Protein AF-A0A968YXU0-F1 (afdb_monomer_lite)

Foldseek 3Di:
DVVVVVVVVVPPPCPVCVVVVVVVVVVVVVVVVVVVVVVVLVVLLVVLVVVLPDPPDDPVVNVVSVLVNVQSVLCVVLVDRDHPLVSVQVVVVCVVCVNVAHSVNCVVQVVQWDQDPVSHIDGHDDDPVNVVVVVVVVVVVVVVVVVVVVVVVVD

Structure (mmCIF, N/CA/C/O backbone):
data_AF-A0A968YXU0-F1
#
_entry.id   AF-A0A968YXU0-F1
#
loop_
_atom_site.group_PDB
_atom_site.id
_atom_site.type_symbol
_atom_site.label_atom_id
_atom_site.label_alt_id
_atom_site.label_comp_id
_atom_site.label_asym_id
_atom_site.label_entity_id
_atom_site.label_seq_id
_atom_site.pdbx_PDB_ins_code
_atom_site.Cartn_x
_atom_site.Cartn_y
_atom_site.Cartn_z
_atom_site.occupancy
_atom_site.B_iso_or_equiv
_atom_site.auth_seq_id
_atom_site.auth_comp_id
_atom_site.auth_asym_id
_atom_site.auth_atom_id
_atom_site.pdbx_PDB_model_num
ATOM 1 N N . MET A 1 1 ? 39.466 -10.105 11.740 1.00 47.69 1 MET A N 1
ATOM 2 C CA . MET A 1 1 ? 38.709 -10.209 10.467 1.00 47.69 1 MET A CA 1
ATOM 3 C C . MET A 1 1 ? 38.548 -8.849 9.800 1.00 47.69 1 MET A C 1
ATOM 5 O O . MET A 1 1 ? 38.861 -8.748 8.623 1.00 47.69 1 MET A O 1
ATOM 9 N N . LEU A 1 2 ? 38.132 -7.799 10.525 1.00 47.09 2 LEU A N 1
ATOM 10 C CA . LEU A 1 2 ? 38.137 -6.429 9.987 1.00 47.09 2 LEU A CA 1
ATOM 11 C C . LEU A 1 2 ? 39.542 -5.961 9.568 1.00 47.09 2 LEU A C 1
ATOM 13 O O . LEU A 1 2 ? 39.690 -5.392 8.493 1.00 47.09 2 LEU A O 1
ATOM 17 N N . ASP A 1 3 ? 40.575 -6.302 10.341 1.00 53.44 3 ASP A N 1
ATOM 18 C CA . ASP A 1 3 ? 41.961 -5.882 10.053 1.00 53.44 3 ASP A CA 1
ATOM 19 C C . ASP A 1 3 ? 42.570 -6.560 8.817 1.00 53.44 3 ASP A C 1
ATOM 21 O O . ASP A 1 3 ? 43.547 -6.099 8.230 1.00 53.44 3 ASP A O 1
ATOM 25 N N . THR A 1 4 ? 41.990 -7.682 8.396 1.00 58.62 4 THR A N 1
ATOM 26 C CA . THR A 1 4 ? 42.397 -8.407 7.188 1.00 58.62 4 THR A CA 1
ATOM 27 C C . THR A 1 4 ? 41.779 -7.768 5.941 1.00 58.62 4 THR A C 1
ATOM 29 O O . THR A 1 4 ? 42.406 -7.734 4.884 1.00 58.62 4 THR A O 1
ATOM 32 N N . LEU A 1 5 ? 40.575 -7.200 6.078 1.00 51.28 5 LEU A N 1
ATOM 33 C CA . LEU A 1 5 ? 39.859 -6.498 5.012 1.00 51.28 5 LEU A CA 1
ATOM 34 C C . LEU A 1 5 ? 40.442 -5.105 4.746 1.00 51.28 5 LEU A C 1
ATOM 36 O O . LEU A 1 5 ? 40.526 -4.691 3.592 1.00 51.28 5 LEU A O 1
ATOM 40 N N . THR A 1 6 ? 40.902 -4.401 5.783 1.00 59.81 6 THR A N 1
ATOM 41 C CA . THR A 1 6 ? 41.548 -3.086 5.633 1.00 59.81 6 THR A CA 1
ATOM 42 C C . THR A 1 6 ? 42.906 -3.189 4.933 1.00 59.81 6 THR A C 1
ATOM 44 O O . THR A 1 6 ? 43.207 -2.371 4.067 1.00 59.81 6 THR A O 1
ATOM 47 N N . ASN A 1 7 ? 43.685 -4.242 5.205 1.00 58.88 7 ASN A N 1
ATOM 48 C CA . ASN A 1 7 ? 44.968 -4.491 4.532 1.00 58.88 7 ASN A CA 1
ATOM 49 C C . ASN A 1 7 ? 44.822 -4.883 3.045 1.00 58.88 7 ASN A C 1
ATOM 51 O O . ASN A 1 7 ? 45.669 -4.529 2.220 1.00 58.88 7 ASN A O 1
ATOM 55 N N . LEU A 1 8 ? 43.722 -5.548 2.675 1.00 53.94 8 LEU A N 1
ATOM 56 C CA . LEU A 1 8 ? 43.365 -5.803 1.272 1.00 53.94 8 LEU A CA 1
ATOM 57 C C . LEU A 1 8 ? 42.940 -4.527 0.524 1.00 53.94 8 LEU A C 1
ATOM 59 O O . LEU A 1 8 ? 43.116 -4.459 -0.690 1.00 53.94 8 LEU A O 1
ATOM 63 N N . LEU A 1 9 ? 42.425 -3.518 1.236 1.00 53.72 9 LEU A N 1
ATOM 64 C CA . LEU A 1 9 ? 41.983 -2.240 0.665 1.00 53.72 9 LEU A CA 1
ATOM 65 C C . LEU A 1 9 ? 43.153 -1.291 0.341 1.00 53.72 9 LEU A C 1
ATOM 67 O O . LEU A 1 9 ? 43.091 -0.545 -0.631 1.00 53.72 9 LEU A O 1
ATOM 71 N N . VAL A 1 10 ? 44.219 -1.323 1.151 1.00 59.09 10 VAL A N 1
ATOM 72 C CA . VAL A 1 10 ? 45.400 -0.444 1.008 1.00 59.09 10 VAL A CA 1
ATOM 73 C C . VAL A 1 10 ? 46.337 -0.917 -0.110 1.00 59.09 10 VAL A C 1
ATOM 75 O O . VAL A 1 10 ? 47.048 -0.122 -0.724 1.00 59.09 10 VAL A O 1
ATOM 78 N N . THR A 1 11 ? 46.304 -2.207 -0.442 1.00 56.94 11 THR A N 1
ATOM 79 C CA . THR A 1 11 ? 47.081 -2.768 -1.550 1.00 56.94 11 THR A CA 1
ATOM 80 C C . THR A 1 11 ? 46.286 -2.552 -2.839 1.00 56.94 11 THR A C 1
ATOM 82 O O . THR A 1 11 ? 45.468 -3.391 -3.200 1.00 56.94 11 THR A O 1
ATOM 85 N N . GLY A 1 12 ? 46.478 -1.404 -3.503 1.00 54.44 12 GLY A N 1
ATOM 86 C CA . GLY A 1 12 ? 45.705 -0.877 -4.647 1.00 54.44 12 GLY A CA 1
ATOM 87 C C . GLY A 1 12 ? 45.680 -1.708 -5.943 1.00 54.44 12 GLY A C 1
ATOM 88 O O . GLY A 1 12 ? 45.772 -1.157 -7.035 1.00 54.44 12 GLY A O 1
ATOM 89 N N . LYS A 1 13 ? 45.562 -3.033 -5.845 1.00 55.59 13 LYS A N 1
ATOM 90 C CA . LYS A 1 13 ? 45.533 -3.988 -6.955 1.00 55.59 13 LYS A CA 1
ATOM 91 C C . LYS A 1 13 ? 44.122 -4.493 -7.292 1.00 55.59 13 LYS A C 1
ATOM 93 O O . LYS A 1 13 ? 43.943 -5.064 -8.357 1.00 55.59 13 LYS A O 1
ATOM 98 N N . ASN A 1 14 ? 43.124 -4.242 -6.434 1.00 57.31 14 ASN A N 1
ATOM 99 C CA . ASN A 1 14 ? 41.774 -4.813 -6.551 1.00 57.31 14 ASN A CA 1
ATOM 100 C C . ASN A 1 14 ? 40.645 -3.770 -6.394 1.00 57.31 14 ASN A C 1
ATOM 102 O O . ASN A 1 14 ? 39.686 -3.994 -5.655 1.00 57.31 14 ASN A O 1
ATOM 106 N N . LEU A 1 15 ? 40.727 -2.632 -7.095 1.00 58.56 15 LEU A N 1
ATOM 107 C CA . LEU A 1 15 ? 39.659 -1.611 -7.103 1.00 58.56 15 LEU A CA 1
ATOM 108 C C . LEU A 1 15 ? 38.279 -2.172 -7.510 1.00 58.56 15 LEU A C 1
ATOM 110 O O . LEU A 1 15 ? 37.256 -1.683 -7.039 1.00 58.56 15 LEU A O 1
ATOM 114 N N . ASN A 1 16 ? 38.243 -3.253 -8.295 1.00 61.59 16 ASN A N 1
ATOM 115 C CA . ASN A 1 16 ? 37.006 -3.913 -8.728 1.00 61.59 16 ASN A CA 1
ATOM 116 C C . ASN A 1 16 ? 36.269 -4.670 -7.601 1.00 61.59 16 ASN A C 1
ATOM 118 O O . ASN A 1 16 ? 35.110 -5.034 -7.776 1.00 61.59 16 ASN A O 1
ATOM 122 N N . LEU A 1 17 ? 36.900 -4.908 -6.442 1.00 61.81 17 LEU A N 1
ATOM 123 C CA . LEU A 1 17 ? 36.257 -5.568 -5.291 1.00 61.81 17 LEU A CA 1
ATOM 124 C C . LEU A 1 17 ? 35.537 -4.582 -4.356 1.00 61.81 17 LEU A C 1
ATOM 126 O O . LEU A 1 17 ? 34.708 -4.991 -3.542 1.00 61.81 17 LEU A O 1
ATOM 130 N N . ILE A 1 18 ? 35.826 -3.286 -4.485 1.00 66.25 18 ILE A N 1
ATOM 131 C CA . ILE A 1 18 ? 35.231 -2.209 -3.685 1.00 66.25 18 ILE A CA 1
ATOM 132 C C . ILE A 1 18 ? 33.702 -2.122 -3.870 1.00 66.25 18 ILE A C 1
ATOM 134 O O . ILE A 1 18 ? 33.001 -2.119 -2.854 1.00 66.25 18 ILE A O 1
ATOM 138 N N . PRO A 1 19 ? 33.136 -2.115 -5.099 1.00 72.69 19 PRO A N 1
ATOM 139 C CA . PRO A 1 19 ? 31.681 -2.060 -5.270 1.00 72.69 19 PRO A CA 1
ATOM 140 C C . PRO A 1 19 ? 30.971 -3.290 -4.687 1.00 72.69 19 PRO A C 1
ATOM 142 O O . PRO A 1 19 ? 29.936 -3.144 -4.040 1.00 72.69 19 PRO A O 1
ATOM 145 N N . GLY A 1 20 ? 31.556 -4.487 -4.811 1.00 74.50 20 GLY A N 1
ATOM 146 C CA . GLY A 1 20 ? 31.000 -5.709 -4.218 1.00 74.50 20 GLY A CA 1
ATOM 147 C C . GLY A 1 20 ? 30.934 -5.656 -2.688 1.00 74.50 20 GLY A C 1
ATOM 148 O O . GLY A 1 20 ? 29.934 -6.060 -2.096 1.00 74.50 20 GLY A O 1
ATOM 149 N N . LEU A 1 21 ? 31.959 -5.091 -2.040 1.00 73.69 21 LEU A N 1
ATOM 150 C CA . LEU A 1 21 ? 31.984 -4.909 -0.586 1.00 73.69 21 LEU A CA 1
ATOM 151 C C . LEU A 1 21 ? 30.947 -3.875 -0.116 1.00 73.69 21 LEU A C 1
ATOM 153 O O . LEU A 1 21 ? 30.316 -4.068 0.923 1.00 73.69 21 LEU A O 1
ATOM 157 N N . ILE A 1 22 ? 30.736 -2.805 -0.890 1.00 74.25 22 ILE A N 1
ATOM 158 C CA . ILE A 1 22 ? 29.720 -1.778 -0.612 1.00 74.25 22 ILE A CA 1
ATOM 159 C C . ILE A 1 22 ? 28.309 -2.366 -0.729 1.00 74.25 22 ILE A C 1
ATOM 161 O O . ILE A 1 22 ? 27.496 -2.171 0.174 1.00 74.25 22 ILE A O 1
ATOM 165 N N . VAL A 1 23 ? 28.025 -3.130 -1.790 1.00 73.81 23 VAL A N 1
ATOM 166 C CA . VAL A 1 23 ? 26.735 -3.820 -1.968 1.00 73.81 23 VAL A CA 1
ATOM 167 C C . VAL A 1 23 ? 26.500 -4.821 -0.838 1.00 73.81 23 VAL A C 1
ATOM 169 O O . VAL A 1 23 ? 25.415 -4.854 -0.259 1.00 73.81 23 VAL A O 1
ATOM 172 N N . LEU A 1 24 ? 27.527 -5.583 -0.453 1.00 71.69 24 LEU A N 1
ATOM 173 C CA . LEU A 1 24 ? 27.436 -6.523 0.660 1.00 71.69 24 LEU A CA 1
ATOM 174 C C . LEU A 1 24 ? 27.154 -5.803 1.990 1.00 71.69 24 LEU A C 1
ATOM 176 O O . LEU A 1 24 ? 26.266 -6.215 2.735 1.00 71.69 24 LEU A O 1
ATOM 180 N N . ALA A 1 25 ? 27.837 -4.689 2.268 1.00 75.00 25 ALA A N 1
ATOM 181 C CA . ALA A 1 25 ? 27.586 -3.870 3.453 1.00 75.00 25 ALA A CA 1
ATOM 182 C C . ALA A 1 25 ? 26.160 -3.286 3.469 1.00 75.00 25 ALA A C 1
ATOM 184 O O . ALA A 1 25 ? 25.517 -3.262 4.521 1.00 75.00 25 ALA A O 1
ATOM 185 N N . LEU A 1 26 ? 25.634 -2.880 2.309 1.00 68.94 26 LEU A N 1
ATOM 186 C CA . LEU A 1 26 ? 24.247 -2.441 2.138 1.00 68.94 26 LEU A CA 1
ATOM 187 C C . LEU A 1 26 ? 23.245 -3.559 2.450 1.00 68.94 26 LEU A C 1
ATOM 189 O O . LEU A 1 26 ? 22.263 -3.303 3.141 1.00 68.94 26 LEU A O 1
ATOM 193 N N . ILE A 1 27 ? 23.509 -4.799 2.027 1.00 70.06 27 ILE A N 1
ATOM 194 C CA . ILE A 1 27 ? 22.661 -5.967 2.334 1.00 70.06 27 ILE A CA 1
ATOM 195 C C . ILE A 1 27 ? 22.610 -6.245 3.842 1.00 70.06 27 ILE A C 1
ATOM 197 O O . ILE A 1 27 ? 21.534 -6.495 4.383 1.00 70.06 27 ILE A O 1
ATOM 201 N N . PHE A 1 28 ? 23.734 -6.134 4.553 1.00 68.25 28 PHE A N 1
ATOM 202 C CA . PHE A 1 28 ? 23.737 -6.281 6.014 1.00 68.25 28 PHE A CA 1
ATOM 203 C C . PHE A 1 28 ? 23.029 -5.115 6.725 1.00 68.25 28 PHE A C 1
ATOM 205 O O . PHE A 1 28 ? 22.310 -5.334 7.701 1.00 68.25 28 PHE A O 1
ATOM 212 N N . LYS A 1 29 ? 23.161 -3.889 6.205 1.00 67.62 29 LYS A N 1
ATOM 213 C CA . LYS A 1 29 ? 22.466 -2.687 6.702 1.00 67.62 29 LYS A CA 1
ATOM 214 C C . LYS A 1 29 ? 20.962 -2.687 6.409 1.00 67.62 29 LYS A C 1
ATOM 216 O O . LYS A 1 29 ? 20.197 -2.081 7.154 1.00 67.62 29 LYS A O 1
ATOM 221 N N . LEU A 1 30 ? 20.519 -3.377 5.359 1.00 57.91 30 LEU A N 1
ATOM 222 C CA . LEU A 1 30 ? 19.108 -3.474 4.979 1.00 57.91 30 LEU A CA 1
ATOM 223 C C . LEU A 1 30 ? 18.258 -4.130 6.069 1.00 57.91 30 LEU A C 1
ATOM 225 O O . LEU A 1 30 ? 17.116 -3.723 6.258 1.00 57.91 30 LEU A O 1
ATOM 229 N N . LYS A 1 31 ? 18.821 -5.074 6.833 1.00 62.22 31 LYS A N 1
ATOM 230 C CA . LYS A 1 31 ? 18.134 -5.675 7.982 1.00 62.22 31 LYS A CA 1
ATOM 231 C C . LYS A 1 31 ? 17.891 -4.657 9.101 1.00 62.22 31 LYS A C 1
ATOM 233 O O . LYS A 1 31 ? 16.772 -4.560 9.584 1.00 62.22 31 LYS A O 1
ATOM 238 N N . GLU A 1 32 ? 18.892 -3.840 9.443 1.00 60.47 32 GLU A N 1
ATOM 239 C CA . GLU A 1 32 ? 18.736 -2.760 10.435 1.00 60.47 32 GLU A CA 1
ATOM 240 C C . GLU A 1 32 ? 17.686 -1.732 9.989 1.00 60.47 32 GLU A C 1
ATOM 242 O O . GLU A 1 32 ? 16.876 -1.279 10.794 1.00 60.47 32 GLU A O 1
ATOM 247 N N . ILE A 1 33 ? 17.674 -1.380 8.700 1.00 60.62 33 ILE A N 1
ATOM 248 C CA . ILE A 1 33 ? 16.690 -0.449 8.131 1.00 60.62 33 ILE A CA 1
ATOM 249 C C . ILE A 1 33 ? 15.287 -1.061 8.172 1.00 60.62 33 ILE A C 1
ATOM 251 O O . ILE A 1 33 ? 14.332 -0.372 8.530 1.00 60.62 33 ILE A O 1
ATOM 255 N N . TYR A 1 34 ? 15.158 -2.344 7.835 1.00 56.59 34 TYR A N 1
ATOM 256 C CA . TYR A 1 34 ? 13.888 -3.059 7.882 1.00 56.59 34 TYR A CA 1
ATOM 257 C C . TYR A 1 34 ? 13.343 -3.122 9.313 1.00 56.59 34 TYR A C 1
ATOM 259 O O . TYR A 1 34 ? 12.219 -2.684 9.551 1.00 56.59 34 TYR A O 1
ATOM 267 N N . ASP A 1 35 ? 14.169 -3.533 10.277 1.00 58.41 35 ASP A N 1
ATOM 268 C CA . ASP A 1 35 ? 13.803 -3.613 11.696 1.00 58.41 35 ASP A CA 1
ATOM 269 C C . ASP A 1 35 ? 13.447 -2.228 12.276 1.00 58.41 35 ASP A C 1
ATOM 271 O O . ASP A 1 35 ? 12.539 -2.095 13.102 1.00 58.41 35 ASP A O 1
ATOM 275 N N . PHE A 1 36 ? 14.107 -1.161 11.815 1.00 59.97 36 PHE A N 1
ATOM 276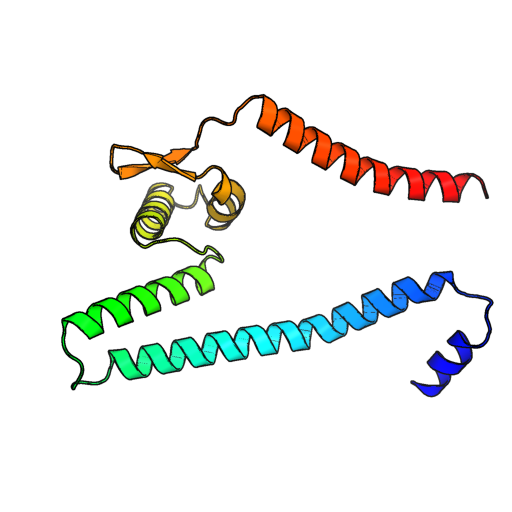 C CA . PHE A 1 36 ? 13.803 0.211 12.222 1.00 59.97 36 PHE A CA 1
ATOM 277 C C . PHE A 1 36 ? 12.466 0.716 11.652 1.00 59.97 36 PHE A C 1
ATOM 279 O O . PHE A 1 36 ? 11.673 1.341 12.364 1.00 59.97 36 PHE A O 1
ATOM 286 N N . VAL A 1 37 ? 12.185 0.428 10.377 1.00 57.91 37 VAL A N 1
ATOM 287 C CA . VAL A 1 37 ? 10.921 0.795 9.718 1.00 57.91 37 VAL A CA 1
ATOM 288 C C . VAL A 1 37 ? 9.747 0.003 10.299 1.00 57.91 37 VAL A C 1
ATOM 290 O O . VAL A 1 37 ? 8.680 0.587 10.539 1.00 57.91 37 VAL A O 1
ATOM 293 N N . ASP A 1 38 ? 9.945 -1.283 10.593 1.00 58.06 38 ASP A N 1
ATOM 294 C CA . ASP A 1 38 ? 8.953 -2.106 11.285 1.00 58.06 38 ASP A CA 1
ATOM 295 C C . ASP A 1 38 ? 8.722 -1.588 12.706 1.00 58.06 38 ASP A C 1
ATOM 297 O O . ASP A 1 38 ? 7.575 -1.370 13.097 1.00 58.06 38 ASP A O 1
ATOM 301 N N . GLY A 1 39 ? 9.784 -1.254 13.449 1.00 61.84 39 GLY A N 1
ATOM 302 C CA . GLY A 1 39 ? 9.691 -0.701 14.801 1.00 61.84 39 GLY A CA 1
ATOM 303 C C . GLY A 1 39 ? 8.891 0.606 14.886 1.00 61.84 39 GLY A C 1
ATOM 304 O O . GLY A 1 39 ? 8.078 0.781 15.799 1.00 61.84 39 GLY A O 1
ATOM 305 N N . ILE A 1 40 ? 9.062 1.523 13.928 1.00 61.94 40 ILE A N 1
ATOM 306 C CA . ILE A 1 40 ? 8.288 2.777 13.872 1.00 61.94 40 ILE A CA 1
ATOM 307 C C . ILE A 1 40 ? 6.822 2.505 13.523 1.00 61.94 40 ILE A C 1
ATOM 309 O O . ILE A 1 40 ? 5.920 3.091 14.133 1.00 61.94 40 ILE A O 1
ATOM 313 N N . SER A 1 41 ? 6.572 1.616 12.562 1.00 62.44 41 SER A N 1
ATOM 314 C CA . SER A 1 41 ? 5.215 1.277 12.123 1.00 62.44 41 SER A CA 1
ATOM 315 C C . SER A 1 41 ? 4.431 0.568 13.232 1.00 62.44 41 SER A C 1
ATOM 317 O O . SER A 1 41 ? 3.271 0.902 13.480 1.00 62.44 41 SER A O 1
ATOM 319 N N . HIS A 1 42 ? 5.091 -0.321 13.979 1.00 67.31 42 HIS A N 1
ATOM 320 C CA . HIS A 1 42 ? 4.514 -1.020 15.127 1.00 67.31 42 HIS A CA 1
ATOM 321 C C . HIS A 1 42 ? 4.178 -0.079 16.286 1.00 67.31 42 HIS A C 1
ATOM 323 O O . HIS A 1 42 ? 3.120 -0.208 16.900 1.00 67.31 42 HIS A O 1
ATOM 329 N N . ARG A 1 43 ? 5.049 0.899 16.578 1.00 72.50 43 ARG A N 1
ATOM 330 C CA . ARG A 1 43 ? 4.789 1.902 17.623 1.00 72.50 43 ARG A CA 1
ATOM 331 C C . ARG A 1 43 ? 3.547 2.725 17.301 1.00 72.50 43 ARG A C 1
ATOM 333 O O . ARG A 1 43 ? 2.676 2.847 18.153 1.00 72.50 43 ARG A O 1
ATOM 340 N N . LYS A 1 44 ? 3.432 3.217 16.062 1.00 70.62 44 LYS A N 1
ATOM 341 C CA . LYS A 1 44 ? 2.248 3.969 15.620 1.00 70.62 44 LYS A CA 1
ATOM 342 C C . LYS A 1 44 ? 0.976 3.126 15.713 1.00 70.62 44 LYS A C 1
ATOM 344 O O . LYS A 1 44 ? -0.003 3.595 16.281 1.00 70.62 44 LYS A O 1
ATOM 349 N N . LEU A 1 45 ? 1.004 1.877 15.242 1.00 70.50 45 LEU A N 1
ATOM 350 C CA . LEU A 1 45 ? -0.132 0.955 15.364 1.00 70.50 45 LEU A CA 1
ATOM 351 C C . LEU A 1 45 ? -0.552 0.745 16.820 1.00 70.50 45 LEU A C 1
ATOM 353 O O . LEU A 1 45 ? -1.728 0.884 17.142 1.00 70.50 45 LEU A O 1
ATOM 357 N N . LYS A 1 46 ? 0.405 0.464 17.709 1.00 75.62 46 LYS A N 1
ATOM 358 C CA . LYS A 1 46 ? 0.130 0.231 19.130 1.00 75.62 46 LYS A CA 1
ATOM 359 C C . LYS A 1 46 ? -0.505 1.454 19.796 1.00 75.62 46 LYS A C 1
ATOM 361 O O . LYS A 1 46 ? -1.462 1.291 20.545 1.00 75.62 46 LYS A O 1
ATOM 366 N N . THR A 1 47 ? -0.015 2.655 19.485 1.00 77.81 47 THR A N 1
ATOM 367 C CA . THR A 1 47 ? -0.576 3.913 19.995 1.00 77.81 47 THR A CA 1
ATOM 368 C C . THR A 1 47 ? -1.978 4.187 19.448 1.00 77.81 47 THR A C 1
ATOM 370 O O . THR A 1 47 ? -2.861 4.570 20.209 1.00 77.81 47 THR A O 1
ATOM 373 N N . LEU A 1 48 ? -2.229 3.959 18.154 1.00 75.25 48 LEU A N 1
ATOM 374 C CA . LEU A 1 48 ? -3.579 4.124 17.603 1.00 75.25 48 LEU A CA 1
ATOM 375 C C . LEU A 1 48 ? -4.568 3.124 18.215 1.00 75.25 48 LEU A C 1
ATOM 377 O O . LEU A 1 48 ? -5.688 3.502 18.548 1.00 75.25 48 LEU A O 1
ATOM 381 N N . ILE A 1 49 ? -4.15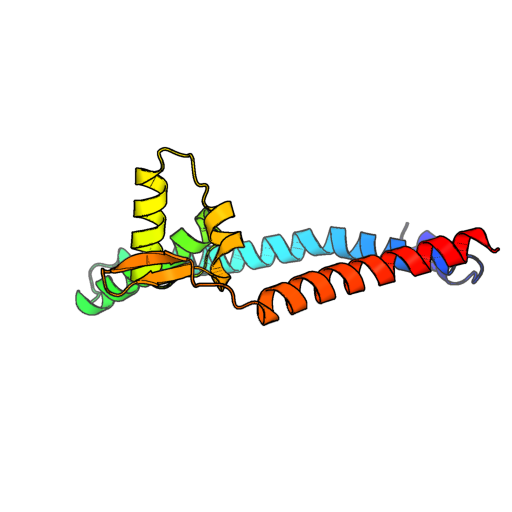7 1.868 18.407 1.00 76.19 49 ILE A N 1
ATOM 382 C CA . ILE A 1 49 ? -4.997 0.839 19.033 1.00 76.19 49 ILE A CA 1
ATOM 383 C C . ILE A 1 49 ? -5.321 1.203 20.487 1.00 76.19 49 ILE A C 1
ATOM 385 O O . ILE A 1 49 ? -6.466 1.038 20.906 1.00 76.19 49 ILE A O 1
ATOM 389 N N . SER A 1 50 ? -4.351 1.710 21.256 1.00 76.88 50 SER A N 1
ATOM 390 C CA . SER A 1 50 ? -4.607 2.131 22.638 1.00 76.88 50 SER A CA 1
ATOM 391 C C . SER A 1 50 ? -5.584 3.303 22.708 1.00 76.88 50 SER A C 1
ATOM 393 O O . SER A 1 50 ? -6.506 3.253 23.513 1.00 76.88 50 SER A O 1
ATOM 395 N N . LEU A 1 51 ? -5.445 4.293 21.819 1.00 76.69 51 LEU A N 1
ATOM 396 C CA . LEU A 1 51 ? -6.330 5.460 21.774 1.00 76.69 51 LEU A CA 1
ATOM 397 C C . LEU A 1 51 ? -7.756 5.087 21.338 1.00 76.69 51 LEU A C 1
ATOM 399 O O . LEU A 1 51 ? -8.724 5.531 21.938 1.00 76.69 51 LEU A O 1
ATOM 403 N N . VAL A 1 52 ? -7.922 4.213 20.338 1.00 74.56 52 VAL A N 1
ATOM 404 C CA . VAL A 1 52 ? -9.261 3.764 19.896 1.00 74.56 52 VAL A CA 1
ATOM 405 C C . VAL A 1 52 ? -10.013 2.996 20.994 1.00 74.56 52 VAL A C 1
ATOM 407 O O . VAL A 1 52 ? -11.246 3.048 21.046 1.00 74.56 52 VAL A O 1
ATOM 410 N N . ASN A 1 53 ? -9.293 2.276 21.857 1.00 75.81 53 ASN A N 1
ATOM 411 C CA . ASN A 1 53 ? -9.878 1.485 22.943 1.00 75.81 53 ASN A CA 1
ATOM 412 C C . ASN A 1 53 ? -10.176 2.300 24.211 1.00 75.81 53 ASN A C 1
ATOM 414 O O . ASN A 1 53 ? -10.858 1.799 25.107 1.00 75.81 53 ASN A O 1
ATOM 418 N N . GLU A 1 54 ? -9.707 3.542 24.288 1.00 78.50 54 GLU A N 1
ATOM 419 C CA . GLU A 1 54 ? -9.955 4.429 25.418 1.00 78.50 54 GLU A CA 1
ATOM 420 C C . GLU A 1 54 ? -11.412 4.931 25.396 1.00 78.50 54 GLU A C 1
ATOM 422 O O . GLU A 1 54 ? -11.982 5.245 24.344 1.00 78.50 54 GLU A O 1
ATOM 427 N N . LYS A 1 55 ? -12.072 4.928 26.563 1.00 60.53 55 LYS A N 1
ATOM 428 C CA . LYS A 1 55 ? -13.510 5.240 26.681 1.00 60.53 55 LYS A CA 1
ATOM 429 C C . LYS A 1 55 ? -13.822 6.742 26.694 1.00 60.53 55 LYS A C 1
ATOM 431 O O . LYS A 1 55 ? -14.979 7.087 26.497 1.00 60.53 55 LYS A O 1
ATOM 436 N N . GLU A 1 56 ? -12.828 7.604 26.905 1.00 71.62 56 GLU A N 1
ATOM 437 C CA . GLU A 1 56 ? -13.015 9.054 27.102 1.00 71.62 56 GLU A CA 1
ATOM 438 C C . GLU A 1 56 ? -12.907 9.904 25.825 1.00 71.62 56 GLU A C 1
ATOM 440 O O . GLU A 1 56 ? -13.032 11.124 25.887 1.00 71.62 56 GLU A O 1
ATOM 445 N N . ILE A 1 57 ? -12.694 9.297 24.656 1.00 71.81 57 ILE A N 1
ATOM 446 C CA . ILE A 1 57 ? -12.561 10.053 23.404 1.00 71.81 57 ILE A CA 1
ATOM 447 C C . ILE A 1 57 ? -13.937 10.312 22.784 1.00 71.81 57 ILE A C 1
ATOM 449 O O . ILE A 1 57 ? -14.736 9.391 22.620 1.00 71.81 57 ILE A O 1
ATOM 453 N N . GLU A 1 58 ? -14.171 11.562 22.383 1.00 78.12 58 GLU A N 1
ATOM 454 C CA . GLU A 1 58 ? -15.348 12.000 21.630 1.00 78.12 58 GLU A CA 1
ATOM 455 C C . GLU A 1 58 ? -15.555 11.156 20.355 1.00 78.12 58 GLU A C 1
ATOM 457 O O . GLU A 1 58 ? -14.604 10.857 19.623 1.00 78.12 58 GLU A O 1
ATOM 462 N N . ASP A 1 59 ? -16.801 10.775 20.059 1.00 74.06 59 ASP A N 1
ATOM 463 C CA . ASP A 1 59 ? -17.130 9.838 18.971 1.00 74.06 59 ASP A CA 1
ATOM 464 C C . ASP A 1 59 ? -16.622 10.292 17.589 1.00 74.06 59 ASP A C 1
ATOM 466 O O . ASP A 1 59 ? -16.210 9.468 16.764 1.00 74.06 59 ASP A O 1
ATOM 470 N N . SER A 1 60 ? -16.587 11.604 17.342 1.00 76.25 60 SER A N 1
ATOM 471 C CA . SER A 1 60 ? -16.039 12.217 16.124 1.00 76.25 60 SER A CA 1
ATOM 472 C C . SER A 1 60 ? -14.543 11.915 15.956 1.00 76.25 60 SER A C 1
ATOM 474 O O . SER A 1 60 ? -14.106 11.420 14.913 1.00 76.25 60 SER A O 1
ATOM 476 N N . SER A 1 61 ? -13.765 12.118 17.018 1.00 78.81 61 SER A N 1
ATOM 477 C CA . SER A 1 61 ? -12.327 11.844 17.066 1.00 78.81 61 SER A CA 1
ATOM 478 C C . SER A 1 61 ? -12.034 10.346 16.983 1.00 78.81 61 SER A C 1
ATOM 480 O O . SER A 1 61 ? -11.090 9.923 16.312 1.00 78.81 61 SER A O 1
ATOM 482 N N . LYS A 1 62 ? -12.888 9.517 17.588 1.00 78.44 62 LYS A N 1
ATOM 483 C CA . LYS A 1 62 ? -12.783 8.056 17.528 1.00 78.44 62 LYS A CA 1
ATOM 484 C C . LYS A 1 62 ? -12.942 7.514 16.107 1.00 78.44 62 LYS A C 1
ATOM 486 O O . LYS A 1 62 ? -12.252 6.564 15.732 1.00 78.44 62 LYS A O 1
ATOM 491 N N . ASN A 1 63 ? -13.815 8.117 15.302 1.00 81.00 63 ASN A N 1
ATOM 492 C CA . ASN A 1 63 ? -13.989 7.738 13.900 1.00 81.00 63 ASN A CA 1
ATOM 493 C C . ASN A 1 63 ? -12.760 8.084 13.051 1.00 81.00 63 ASN A C 1
ATOM 495 O O . ASN A 1 63 ? -12.312 7.237 12.278 1.00 81.00 63 ASN A O 1
ATOM 499 N N . LEU A 1 64 ? -12.160 9.260 13.257 1.00 82.56 64 LEU A N 1
ATOM 500 C CA . LEU A 1 64 ? -10.911 9.647 12.587 1.00 82.56 64 LEU A CA 1
ATOM 501 C C . LEU A 1 64 ? -9.756 8.705 12.956 1.00 82.56 64 LEU A C 1
ATOM 503 O O . LEU A 1 64 ? -9.030 8.228 12.086 1.00 82.56 64 LEU A O 1
ATOM 507 N N . LEU A 1 65 ? -9.629 8.362 14.240 1.00 82.56 65 LEU A N 1
ATOM 508 C CA . LEU A 1 65 ? -8.640 7.396 14.728 1.00 82.56 65 LEU A CA 1
ATOM 509 C C . LEU A 1 65 ? -8.829 6.001 14.113 1.00 82.56 65 LEU A C 1
ATOM 511 O O . LEU A 1 65 ? -7.851 5.359 13.730 1.00 82.56 65 LEU A O 1
ATOM 515 N N . LYS A 1 66 ? -10.075 5.528 13.979 1.00 82.00 66 LYS A N 1
ATOM 516 C CA . LYS A 1 66 ? -10.383 4.257 13.302 1.00 82.00 66 LYS A CA 1
ATOM 517 C C . LYS A 1 66 ? -10.038 4.294 11.816 1.00 82.00 66 LYS A C 1
ATOM 519 O O . LYS A 1 66 ? -9.551 3.298 11.283 1.00 82.00 66 LYS A O 1
ATOM 524 N N . GLU A 1 67 ? -10.284 5.413 11.145 1.00 85.50 67 GLU A N 1
ATOM 525 C CA . GLU A 1 67 ? -9.957 5.577 9.730 1.00 85.50 67 GLU A CA 1
ATOM 526 C C . GLU A 1 67 ? -8.444 5.577 9.490 1.00 85.50 67 GLU A C 1
ATOM 528 O O . GLU A 1 67 ? -7.960 4.906 8.572 1.00 85.50 67 GLU A O 1
ATOM 533 N N . GLU A 1 68 ? -7.692 6.253 10.357 1.00 83.25 68 GLU A N 1
ATOM 534 C CA . GLU A 1 68 ? -6.232 6.263 10.314 1.00 83.25 68 GLU A CA 1
ATOM 535 C C . GLU A 1 68 ? -5.664 4.874 10.642 1.00 83.25 68 GLU A C 1
ATOM 537 O O . GLU A 1 68 ? -4.783 4.373 9.939 1.00 83.25 68 GLU A O 1
ATOM 542 N N . LEU A 1 69 ? -6.231 4.181 11.635 1.00 83.81 69 LEU A N 1
ATOM 543 C CA . LEU A 1 69 ? -5.869 2.799 11.953 1.00 83.81 69 LEU A CA 1
ATOM 544 C C . LEU A 1 69 ? -6.114 1.871 10.756 1.00 83.81 69 LEU A C 1
ATOM 546 O O . LEU A 1 69 ? -5.237 1.092 10.384 1.00 83.81 69 LEU A O 1
ATOM 550 N N . SER A 1 70 ? -7.280 1.988 10.116 1.00 83.69 70 SER A N 1
ATOM 551 C CA . SER A 1 70 ? -7.630 1.240 8.904 1.00 83.69 70 SER A CA 1
ATOM 552 C C . SER A 1 70 ? -6.640 1.512 7.766 1.00 83.69 70 SER A C 1
ATOM 554 O O . SER A 1 70 ? -6.176 0.578 7.115 1.00 83.69 70 SER A O 1
ATOM 556 N N . SER A 1 71 ? -6.249 2.774 7.570 1.00 86.88 71 SER A N 1
ATOM 557 C CA . SER A 1 71 ? -5.248 3.192 6.582 1.00 86.88 71 SER A CA 1
ATOM 558 C C . SER A 1 71 ? -3.894 2.521 6.805 1.00 86.88 71 SER A C 1
ATOM 560 O O . SER A 1 71 ? -3.307 1.949 5.880 1.00 86.88 71 SER A O 1
ATOM 562 N N . VAL A 1 72 ? -3.408 2.549 8.048 1.00 83.19 72 VAL A N 1
ATOM 563 C CA . VAL A 1 72 ? -2.117 1.962 8.416 1.00 83.19 72 VAL A CA 1
ATOM 564 C C . VAL A 1 72 ? -2.155 0.441 8.277 1.00 83.19 72 VAL A C 1
ATOM 566 O O . VAL A 1 72 ? -1.247 -0.126 7.670 1.00 83.19 72 VAL A O 1
ATOM 569 N N . CYS A 1 73 ? -3.215 -0.217 8.754 1.00 81.62 73 CYS A N 1
ATOM 570 C CA . CYS A 1 73 ? -3.399 -1.662 8.603 1.00 81.62 73 CYS A CA 1
ATOM 571 C C . CYS A 1 73 ? -3.480 -2.084 7.131 1.00 81.62 73 CYS A C 1
ATOM 573 O O . CYS A 1 73 ? -2.833 -3.051 6.728 1.00 81.62 73 CYS A O 1
ATOM 575 N N . PHE A 1 74 ? -4.224 -1.347 6.304 1.00 86.12 74 PHE A N 1
ATOM 576 C CA . PHE A 1 74 ? -4.321 -1.627 4.874 1.00 86.12 74 PHE A CA 1
ATOM 577 C C . PHE A 1 74 ? -2.966 -1.481 4.182 1.00 86.12 74 PHE A C 1
ATOM 579 O O . PHE A 1 74 ? -2.561 -2.356 3.421 1.00 86.12 74 PHE A O 1
ATOM 586 N N . LYS A 1 75 ? -2.215 -0.417 4.486 1.00 86.56 75 LYS A N 1
ATOM 587 C CA . LYS A 1 75 ? -0.863 -0.235 3.948 1.00 86.56 75 LYS A CA 1
ATOM 588 C C . LYS A 1 75 ? 0.083 -1.345 4.404 1.00 86.56 75 LYS A C 1
ATOM 590 O O . LYS A 1 75 ? 0.897 -1.792 3.605 1.00 86.56 75 LYS A O 1
ATOM 595 N N . TYR A 1 76 ? -0.005 -1.777 5.659 1.00 80.44 76 TYR A N 1
ATOM 596 C CA . TYR A 1 76 ? 0.841 -2.843 6.197 1.00 80.44 76 TYR A CA 1
ATOM 597 C C . TYR A 1 76 ? 0.558 -4.192 5.522 1.00 80.44 76 TYR A C 1
ATOM 599 O O . TYR A 1 76 ? 1.482 -4.905 5.151 1.00 80.44 76 TYR A O 1
ATOM 607 N N . THR A 1 77 ? -0.718 -4.509 5.298 1.00 79.06 77 THR A N 1
ATOM 608 C CA . THR A 1 77 ? -1.151 -5.784 4.702 1.00 79.06 77 THR A CA 1
ATOM 609 C C . THR A 1 77 ? -0.968 -5.840 3.185 1.00 79.06 77 THR A C 1
ATOM 611 O O . THR A 1 77 ? -0.542 -6.861 2.656 1.00 79.06 77 THR A O 1
ATOM 614 N N . THR A 1 78 ? -1.267 -4.752 2.473 1.00 82.06 78 THR A N 1
ATOM 615 C CA . THR A 1 78 ? -1.266 -4.724 0.996 1.00 82.06 78 THR A CA 1
ATOM 616 C C . THR A 1 78 ? -0.037 -4.043 0.395 1.00 82.06 78 THR A C 1
ATOM 618 O O . THR A 1 78 ? 0.258 -4.205 -0.788 1.00 82.06 78 THR A O 1
ATOM 621 N N . GLY A 1 79 ? 0.684 -3.240 1.180 1.00 83.06 79 GLY A N 1
ATOM 622 C CA . GLY A 1 79 ? 1.752 -2.368 0.689 1.00 83.06 79 GLY A CA 1
ATOM 623 C C . GLY A 1 79 ? 1.257 -1.127 -0.065 1.00 83.06 79 GLY A C 1
ATOM 624 O O . GLY A 1 79 ? 2.080 -0.393 -0.617 1.00 83.06 79 GLY A O 1
ATOM 625 N N . ILE A 1 80 ? -0.055 -0.870 -0.108 1.00 84.81 80 ILE A N 1
ATOM 626 C CA . ILE A 1 80 ? -0.662 0.226 -0.874 1.00 84.81 80 ILE A CA 1
ATOM 627 C C . ILE A 1 80 ? -1.027 1.382 0.062 1.00 84.81 80 ILE A C 1
ATOM 629 O O . ILE A 1 80 ? -1.763 1.217 1.031 1.00 84.81 80 ILE A O 1
ATOM 633 N N . LYS A 1 81 ? -0.552 2.595 -0.253 1.00 86.56 81 LYS A N 1
ATOM 634 C CA . LYS A 1 81 ? -1.031 3.831 0.388 1.00 86.56 81 LYS A CA 1
ATOM 635 C C . LYS A 1 81 ? -2.179 4.411 -0.443 1.00 86.56 81 LYS A C 1
ATOM 637 O O . LYS A 1 81 ? -1.946 4.878 -1.559 1.00 86.56 81 LYS A O 1
ATOM 642 N N . ALA A 1 82 ? -3.393 4.394 0.092 1.00 85.06 82 ALA A N 1
ATOM 643 C CA . ALA A 1 82 ? -4.593 4.871 -0.591 1.00 85.06 82 ALA A CA 1
ATOM 644 C C . ALA A 1 82 ? -5.563 5.551 0.387 1.00 85.06 82 ALA A C 1
ATOM 646 O O . ALA A 1 82 ? -5.620 5.193 1.569 1.00 85.06 82 ALA A O 1
ATOM 647 N N . GLU A 1 83 ? -6.310 6.530 -0.124 1.00 86.75 83 GLU A N 1
ATOM 648 C CA . GLU A 1 83 ? -7.433 7.162 0.577 1.00 86.75 83 GLU A CA 1
ATOM 649 C C . GLU A 1 83 ? -8.577 6.167 0.779 1.00 86.75 83 GLU A C 1
ATOM 651 O O . GLU A 1 83 ? -8.659 5.164 0.069 1.00 86.75 83 GLU A O 1
ATOM 656 N N . LYS A 1 84 ? -9.465 6.447 1.737 1.00 87.12 84 LYS A N 1
ATOM 657 C CA . LYS A 1 84 ? -10.549 5.544 2.144 1.00 87.12 84 LYS A CA 1
ATOM 658 C C . LYS A 1 84 ? -11.355 4.997 0.964 1.00 87.12 84 LYS A C 1
ATOM 660 O O . LYS A 1 84 ? -11.427 3.782 0.817 1.00 87.12 84 LYS A O 1
ATOM 665 N N . HIS A 1 85 ? -11.854 5.872 0.093 1.00 86.69 85 HIS A N 1
ATOM 666 C CA . HIS A 1 85 ? -12.652 5.478 -1.072 1.00 86.69 85 HIS A CA 1
ATOM 667 C C . HIS A 1 85 ? -11.906 4.513 -2.001 1.00 86.69 85 HIS A C 1
ATOM 669 O O . HIS A 1 85 ? -12.442 3.489 -2.415 1.00 86.69 85 HIS A O 1
ATOM 675 N N . LEU A 1 86 ? -10.630 4.793 -2.273 1.00 87.00 86 LEU A N 1
ATOM 676 C CA . LEU A 1 86 ? -9.808 3.931 -3.117 1.00 87.00 86 LEU A CA 1
ATOM 677 C C . LEU A 1 86 ? -9.502 2.590 -2.435 1.00 87.00 86 LEU A C 1
ATOM 679 O O . LEU A 1 86 ? -9.455 1.565 -3.108 1.00 87.00 86 LEU A O 1
ATOM 683 N N . ARG A 1 87 ? -9.316 2.566 -1.108 1.00 89.94 87 ARG A N 1
ATOM 684 C CA . ARG A 1 87 ? -9.143 1.309 -0.359 1.00 89.94 87 ARG A CA 1
ATOM 685 C C . ARG A 1 87 ? -10.387 0.436 -0.441 1.00 89.94 87 ARG A C 1
ATOM 687 O O . ARG A 1 87 ? -10.261 -0.752 -0.710 1.00 89.94 87 ARG A O 1
ATOM 694 N N . GLU A 1 88 ? -11.557 1.019 -0.204 1.00 90.56 88 GLU A N 1
ATOM 695 C CA . GLU A 1 88 ? -12.839 0.311 -0.231 1.00 90.56 88 GLU A CA 1
ATOM 696 C C . GLU A 1 88 ? -13.081 -0.324 -1.604 1.00 90.56 88 GLU A C 1
ATOM 698 O O . GLU A 1 88 ? -13.380 -1.515 -1.684 1.00 90.56 88 GLU A O 1
ATOM 703 N N . GLU A 1 89 ? -12.826 0.416 -2.683 1.00 89.81 89 GLU A N 1
ATOM 704 C CA . GLU A 1 89 ? -12.972 -0.102 -4.045 1.00 89.81 89 GLU A CA 1
ATOM 705 C C . GLU A 1 89 ? -11.913 -1.145 -4.425 1.00 89.81 89 GLU A C 1
ATOM 707 O O . GLU A 1 89 ? -12.232 -2.124 -5.100 1.00 89.81 89 GLU A O 1
ATOM 712 N N . ILE A 1 90 ? -10.667 -1.016 -3.953 1.00 89.50 90 ILE A N 1
ATOM 713 C CA . ILE A 1 90 ? -9.649 -2.064 -4.142 1.00 89.50 90 ILE A CA 1
ATOM 714 C C . ILE A 1 90 ? -10.068 -3.354 -3.427 1.00 89.50 90 ILE A C 1
ATOM 716 O O . ILE A 1 90 ? -9.985 -4.429 -4.016 1.00 89.50 90 ILE A O 1
ATOM 720 N N . ILE A 1 91 ? -10.531 -3.263 -2.176 1.00 90.06 91 ILE A N 1
ATOM 721 C CA . ILE A 1 91 ? -10.988 -4.421 -1.389 1.00 90.06 91 ILE A CA 1
ATOM 722 C C . ILE A 1 91 ? -12.182 -5.083 -2.078 1.00 90.06 91 ILE A C 1
ATOM 724 O O . ILE A 1 91 ? -12.199 -6.301 -2.253 1.00 90.06 91 ILE A O 1
ATOM 728 N N . LYS A 1 92 ? -13.161 -4.282 -2.505 1.00 90.88 92 LYS A N 1
ATOM 729 C CA . LYS A 1 92 ? -14.340 -4.751 -3.234 1.00 90.88 92 LYS A CA 1
ATOM 730 C C . LYS A 1 92 ? -13.948 -5.455 -4.531 1.00 90.88 92 LYS A C 1
ATOM 732 O O . LYS A 1 92 ? -14.300 -6.616 -4.707 1.00 90.88 92 LYS A O 1
ATOM 737 N N . THR A 1 93 ? -13.129 -4.818 -5.369 1.00 88.75 93 THR A N 1
ATOM 738 C CA . THR A 1 93 ? -12.658 -5.399 -6.638 1.00 88.75 93 THR A CA 1
ATOM 739 C C . THR A 1 93 ? -11.862 -6.686 -6.404 1.00 88.75 93 THR A C 1
ATOM 741 O O . THR A 1 93 ? -12.027 -7.664 -7.130 1.00 88.75 93 THR A O 1
ATOM 744 N N . HIS A 1 94 ? -11.012 -6.726 -5.373 1.00 89.88 94 HIS A N 1
ATOM 745 C CA . HIS A 1 94 ? -10.262 -7.926 -5.007 1.00 89.88 94 HIS A CA 1
ATOM 746 C C . HIS A 1 94 ? -11.196 -9.085 -4.632 1.00 89.88 94 HIS A C 1
ATOM 748 O O . HIS A 1 94 ? -11.046 -10.186 -5.167 1.00 89.88 94 HIS A O 1
ATOM 754 N N . ASN A 1 95 ? -12.192 -8.823 -3.782 1.00 89.69 95 ASN A N 1
ATOM 755 C CA . ASN A 1 95 ? -13.174 -9.818 -3.352 1.00 89.69 95 ASN A CA 1
ATOM 756 C C . ASN A 1 95 ? -14.038 -10.309 -4.525 1.00 89.69 95 ASN A C 1
ATOM 758 O O . ASN A 1 95 ? -14.198 -11.513 -4.708 1.00 89.69 95 ASN A O 1
ATOM 762 N N . GLU A 1 96 ? -14.531 -9.397 -5.365 1.00 91.88 96 GLU A N 1
ATOM 763 C CA . GLU A 1 96 ? -15.323 -9.719 -6.562 1.00 91.88 96 GLU A CA 1
ATOM 764 C C . GLU A 1 96 ? -14.514 -10.513 -7.600 1.00 91.88 96 GLU A C 1
ATOM 766 O O . GLU A 1 96 ? -15.056 -11.359 -8.315 1.00 91.88 96 GLU A O 1
ATOM 771 N N . SER A 1 97 ? -13.195 -10.301 -7.654 1.00 88.06 97 SER A N 1
ATOM 772 C CA . SER A 1 97 ? -12.307 -11.036 -8.555 1.00 88.06 97 SER A CA 1
ATOM 773 C C . SER A 1 97 ? -12.093 -12.503 -8.159 1.00 88.06 97 SER A C 1
ATOM 775 O O . SER A 1 97 ? -11.488 -13.243 -8.937 1.00 88.06 97 SER A O 1
ATOM 777 N N . ASN A 1 98 ? -12.562 -12.939 -6.978 1.00 85.94 98 ASN A N 1
ATOM 778 C CA . ASN A 1 98 ? -12.351 -14.287 -6.433 1.00 85.94 98 ASN A CA 1
ATOM 779 C C . ASN A 1 98 ? -10.877 -14.738 -6.509 1.00 85.94 98 ASN A C 1
ATOM 781 O O . ASN A 1 98 ? -10.571 -15.863 -6.902 1.00 85.94 98 ASN A O 1
ATOM 785 N N . GLY A 1 99 ? -9.948 -13.831 -6.193 1.00 79.75 99 GLY A N 1
ATOM 786 C CA . GLY A 1 99 ? -8.508 -14.106 -6.200 1.00 79.75 99 GLY A CA 1
ATOM 787 C C . GLY A 1 99 ? -7.827 -14.039 -7.571 1.00 79.75 99 GLY A C 1
ATOM 788 O O . GLY A 1 99 ? -6.629 -14.298 -7.653 1.00 79.75 99 GLY A O 1
ATOM 789 N N . ARG A 1 100 ? -8.539 -13.663 -8.644 1.00 86.06 100 ARG A N 1
ATOM 790 C CA . ARG A 1 100 ? -7.929 -13.449 -9.972 1.00 86.06 100 ARG A CA 1
ATOM 791 C C . ARG A 1 100 ? -7.046 -12.206 -10.035 1.00 86.06 100 ARG A C 1
ATOM 793 O O . ARG A 1 100 ? -6.137 -12.166 -10.855 1.00 86.06 100 ARG A O 1
ATOM 800 N N . ILE A 1 101 ? -7.331 -11.201 -9.210 1.00 87.31 101 ILE A N 1
ATOM 801 C CA . ILE A 1 101 ? -6.548 -9.968 -9.120 1.00 87.31 101 ILE A CA 1
ATOM 802 C C . ILE A 1 101 ? -5.957 -9.904 -7.718 1.00 87.31 101 ILE A C 1
ATOM 804 O O . ILE A 1 101 ? -6.690 -9.882 -6.732 1.00 87.31 101 ILE A O 1
ATOM 808 N N . SER A 1 102 ? -4.636 -9.874 -7.609 1.00 88.06 102 SER A N 1
ATOM 809 C CA . SER A 1 102 ? -3.930 -9.769 -6.335 1.00 88.06 102 SER A CA 1
ATOM 810 C C . SER A 1 102 ? -3.759 -8.311 -5.897 1.00 88.06 102 SER A C 1
ATOM 812 O O . SER A 1 102 ? -3.771 -7.382 -6.704 1.00 88.06 102 SER A O 1
ATOM 814 N N . TYR A 1 103 ? -3.502 -8.086 -4.604 1.00 87.69 103 TYR A N 1
ATOM 815 C CA . TYR A 1 103 ? -3.098 -6.761 -4.110 1.00 87.69 103 TYR A CA 1
ATOM 816 C C . TYR A 1 103 ? -1.806 -6.244 -4.758 1.00 87.69 103 TYR A C 1
ATOM 818 O O . TYR A 1 103 ? -1.621 -5.034 -4.873 1.00 87.69 103 TYR A O 1
ATOM 826 N N . ARG A 1 104 ? -0.927 -7.136 -5.233 1.00 85.50 104 ARG A N 1
ATOM 827 C CA . ARG A 1 104 ? 0.271 -6.735 -5.978 1.00 85.50 104 ARG A CA 1
ATOM 828 C C . ARG A 1 104 ? -0.103 -6.103 -7.321 1.00 85.50 104 ARG A C 1
ATOM 830 O O . ARG A 1 104 ? 0.437 -5.052 -7.644 1.00 85.50 104 ARG A O 1
ATOM 837 N N . ASP A 1 105 ? -1.102 -6.641 -8.014 1.00 85.62 105 ASP A N 1
ATOM 838 C CA . ASP A 1 105 ? -1.573 -6.079 -9.285 1.00 85.62 105 ASP A CA 1
ATOM 839 C C . ASP A 1 105 ? -2.121 -4.656 -9.103 1.00 85.62 105 ASP A C 1
ATOM 841 O O . ASP A 1 105 ? -1.832 -3.765 -9.903 1.00 85.62 105 ASP A O 1
ATOM 845 N N . PHE A 1 106 ? -2.844 -4.390 -8.008 1.00 87.88 106 PHE A N 1
ATOM 846 C CA . PHE A 1 106 ? -3.292 -3.032 -7.663 1.00 87.88 106 PHE A CA 1
ATOM 847 C C . PHE A 1 106 ? -2.134 -2.097 -7.300 1.00 87.88 106 PHE A C 1
ATOM 849 O O . PHE A 1 106 ? -2.153 -0.914 -7.641 1.00 87.88 106 PHE A O 1
ATOM 856 N N . LYS A 1 107 ? -1.112 -2.610 -6.609 1.00 84.81 107 LYS A N 1
ATOM 857 C CA . LYS A 1 107 ? 0.084 -1.836 -6.265 1.00 84.81 107 LYS A CA 1
ATOM 858 C C . LYS A 1 107 ? 0.846 -1.408 -7.519 1.00 84.81 107 LYS A C 1
ATOM 860 O O . LYS A 1 107 ? 1.213 -0.238 -7.625 1.00 84.81 107 LYS A O 1
ATOM 865 N N . ASP A 1 108 ? 1.034 -2.329 -8.456 1.00 82.88 108 ASP A N 1
ATOM 866 C CA . ASP A 1 108 ? 1.803 -2.100 -9.680 1.00 82.88 108 ASP A CA 1
ATOM 867 C C . ASP A 1 108 ? 1.024 -1.223 -10.673 1.00 82.88 108 ASP A C 1
ATOM 869 O O . ASP A 1 108 ? 1.595 -0.372 -11.355 1.00 82.88 108 ASP A O 1
ATOM 873 N N . SER A 1 109 ? -0.306 -1.346 -10.691 1.00 83.69 109 SER A N 1
ATOM 874 C CA . SER A 1 109 ? -1.187 -0.515 -11.521 1.00 83.69 109 SER A CA 1
ATOM 875 C C . SER A 1 109 ? -1.559 0.836 -10.900 1.00 83.69 109 SER A C 1
ATOM 877 O O . SER A 1 109 ? -2.192 1.647 -11.577 1.00 83.69 109 SER A O 1
ATOM 879 N N . ARG A 1 110 ? -1.136 1.139 -9.662 1.00 80.94 110 ARG A N 1
ATOM 880 C CA . ARG A 1 110 ? -1.515 2.353 -8.907 1.00 80.94 110 ARG A CA 1
ATOM 881 C C . ARG A 1 110 ? -1.428 3.673 -9.692 1.00 80.94 110 ARG A C 1
ATOM 883 O O . ARG A 1 110 ? -2.354 4.465 -9.547 1.00 80.94 110 ARG A O 1
ATOM 890 N N . PRO A 1 111 ? -0.398 3.949 -10.520 1.00 79.38 111 PRO A N 1
ATOM 891 C CA . PRO A 1 111 ? -0.335 5.187 -11.311 1.00 79.38 111 PRO A CA 1
ATOM 892 C C . PRO A 1 111 ? -1.470 5.335 -12.335 1.00 79.38 111 PRO A C 1
ATOM 894 O O . PRO A 1 111 ? -1.751 6.436 -12.807 1.00 79.38 111 PRO A O 1
ATOM 897 N N . PHE A 1 112 ? -2.102 4.221 -12.695 1.00 82.06 112 PHE A N 1
ATOM 898 C CA . PHE A 1 112 ? -3.154 4.137 -13.697 1.00 82.06 112 PHE A CA 1
ATOM 899 C C . PHE A 1 112 ? -4.539 3.938 -13.080 1.00 82.06 112 PHE A C 1
ATOM 901 O O . PHE A 1 112 ? -5.526 4.060 -13.800 1.00 82.06 112 PHE A O 1
ATOM 908 N N . LEU A 1 113 ? -4.636 3.650 -11.781 1.00 84.88 113 LEU A N 1
ATOM 909 C CA . LEU A 1 113 ? -5.918 3.498 -11.101 1.00 84.88 113 LEU A CA 1
ATOM 910 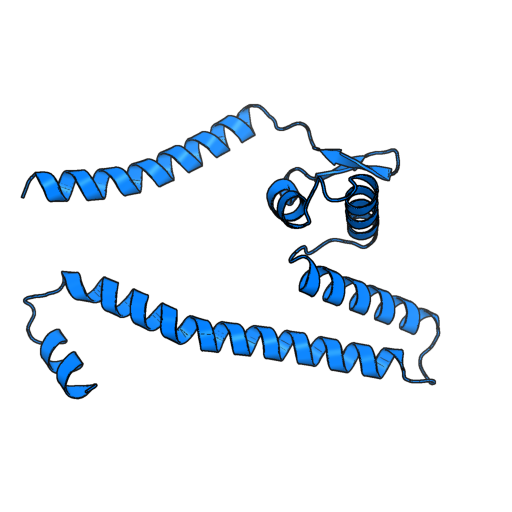C C . LEU A 1 113 ? -6.572 4.865 -10.884 1.00 84.88 113 LEU A C 1
ATOM 912 O O . LEU A 1 113 ? -5.956 5.793 -10.362 1.00 84.88 113 LEU A O 1
ATOM 916 N N . ILE A 1 114 ? -7.838 4.972 -11.272 1.00 85.88 114 ILE A N 1
ATOM 917 C CA . ILE A 1 114 ? -8.695 6.134 -11.030 1.00 85.88 114 ILE A CA 1
ATOM 918 C C . ILE A 1 114 ? -10.033 5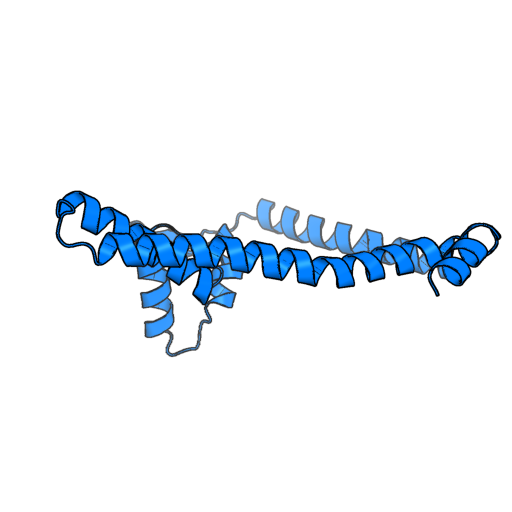.666 -10.474 1.00 85.88 114 ILE A C 1
ATOM 920 O O . ILE A 1 114 ? -10.487 4.570 -10.790 1.00 85.88 114 ILE A O 1
ATOM 924 N N . ILE A 1 115 ? -10.684 6.512 -9.686 1.00 83.94 115 ILE A N 1
ATOM 925 C CA . ILE A 1 115 ? -12.103 6.342 -9.377 1.00 83.94 115 ILE A CA 1
ATOM 926 C C . ILE A 1 115 ? -12.888 7.024 -10.495 1.00 83.94 115 ILE A C 1
ATOM 928 O O . ILE A 1 115 ? -12.620 8.178 -10.834 1.00 83.94 115 ILE A O 1
ATOM 932 N N . LYS A 1 116 ? -13.787 6.277 -11.129 1.00 84.25 116 LYS A N 1
ATOM 933 C CA . LYS A 1 116 ? -14.680 6.790 -12.171 1.00 84.25 116 LYS A CA 1
ATOM 934 C C . LYS A 1 116 ? -15.820 7.602 -11.546 1.00 84.25 116 LYS A C 1
ATOM 936 O O . LYS A 1 116 ? -16.049 7.549 -10.342 1.00 84.25 116 LYS A O 1
ATOM 941 N N . GLU A 1 117 ? -16.561 8.335 -12.376 1.00 82.69 117 GLU A N 1
ATOM 942 C CA . GLU A 1 117 ? -17.713 9.143 -11.936 1.00 82.69 117 GLU A CA 1
ATOM 943 C C . GLU A 1 117 ? -18.829 8.307 -11.284 1.00 82.69 117 GLU A C 1
ATOM 945 O O . GLU A 1 117 ? -19.574 8.818 -10.455 1.00 82.69 117 GLU A O 1
ATOM 950 N N . ASP A 1 118 ? -18.912 7.014 -11.609 1.00 82.38 118 ASP A N 1
ATOM 951 C CA . ASP A 1 118 ? -19.837 6.045 -11.008 1.00 82.38 118 ASP A CA 1
ATOM 952 C C . ASP A 1 118 ? -19.356 5.496 -9.648 1.00 82.38 118 ASP A C 1
ATOM 954 O O . ASP A 1 118 ? -20.007 4.632 -9.065 1.00 82.38 118 ASP A O 1
ATOM 958 N N . GLY A 1 119 ? -18.217 5.980 -9.144 1.00 78.38 119 GLY A N 1
ATOM 959 C CA . GLY A 1 119 ? -17.613 5.546 -7.887 1.00 78.38 119 GLY A CA 1
ATOM 960 C C . GLY A 1 119 ? -16.825 4.239 -7.980 1.00 78.38 119 GLY A C 1
ATOM 961 O O . GLY A 1 119 ? -16.221 3.843 -6.988 1.00 78.38 119 GLY A O 1
ATOM 962 N N . ASN A 1 120 ? -16.772 3.588 -9.145 1.00 83.69 120 ASN A N 1
ATOM 963 C CA . ASN A 1 120 ? -16.069 2.317 -9.305 1.00 83.69 120 ASN A CA 1
ATOM 964 C C . ASN A 1 120 ? -14.587 2.512 -9.643 1.00 83.69 120 ASN A C 1
ATOM 966 O O . ASN A 1 120 ? -14.174 3.504 -10.261 1.00 83.69 120 ASN A O 1
ATOM 970 N N . LEU A 1 121 ? -13.780 1.503 -9.309 1.00 86.00 121 LEU A N 1
ATOM 971 C CA . LEU A 1 121 ? -12.385 1.452 -9.729 1.00 86.00 121 LEU A CA 1
ATOM 972 C C . LEU A 1 121 ? -12.270 1.335 -11.257 1.00 86.00 121 LEU A C 1
ATOM 974 O O . LEU A 1 121 ? -12.881 0.490 -11.914 1.00 86.00 121 LEU A O 1
ATOM 978 N N . GLY A 1 122 ? -11.449 2.196 -11.841 1.00 83.88 122 GLY A N 1
ATOM 979 C CA . GLY A 1 122 ? -11.172 2.245 -13.265 1.00 83.88 122 GLY A CA 1
ATOM 980 C C . GLY A 1 122 ? -9.688 2.354 -13.562 1.00 83.88 122 GLY A C 1
ATOM 981 O O . GLY A 1 122 ? -8.875 2.706 -12.712 1.00 83.88 122 GLY A O 1
ATOM 982 N N . ILE A 1 123 ? -9.346 2.086 -14.818 1.00 83.12 123 ILE A N 1
ATOM 983 C CA . ILE A 1 123 ? -8.002 2.302 -15.345 1.00 83.12 123 ILE A CA 1
ATOM 984 C C . ILE A 1 123 ? -8.053 3.538 -16.239 1.00 83.12 123 ILE A C 1
ATOM 986 O O . ILE A 1 123 ? -8.846 3.617 -17.182 1.00 83.12 123 ILE A O 1
ATOM 990 N N . ARG A 1 124 ? -7.202 4.518 -15.945 1.00 82.50 124 ARG A N 1
ATOM 991 C CA . ARG A 1 124 ? -6.998 5.699 -16.774 1.00 82.50 124 ARG A CA 1
ATOM 992 C C . ARG A 1 124 ? -6.496 5.271 -18.150 1.00 82.50 124 ARG A C 1
ATOM 994 O O . ARG A 1 124 ? -5.590 4.450 -18.277 1.00 82.50 124 ARG A O 1
ATOM 1001 N N . LYS A 1 125 ? -7.022 5.906 -19.201 1.00 76.44 125 LYS A N 1
ATOM 1002 C CA . LYS A 1 125 ? -6.459 5.769 -20.550 1.00 76.44 125 LYS A CA 1
ATOM 1003 C C . LYS A 1 125 ? -5.022 6.297 -20.561 1.00 76.44 125 LYS A C 1
ATOM 1005 O O . LYS A 1 125 ? -4.793 7.496 -20.394 1.00 76.44 125 LYS A O 1
ATOM 1010 N N . VAL A 1 126 ? -4.072 5.391 -20.771 1.00 76.25 126 VAL A N 1
ATOM 1011 C CA . VAL A 1 126 ? -2.655 5.723 -20.946 1.00 76.25 126 VAL A CA 1
ATOM 1012 C C . VAL A 1 126 ? -2.498 6.486 -22.256 1.00 76.25 126 VAL A C 1
ATOM 1014 O O . VAL A 1 126 ? -2.917 6.004 -23.313 1.00 76.25 126 VAL A O 1
ATOM 1017 N N . ARG A 1 127 ? -1.909 7.685 -22.205 1.00 78.50 127 ARG A N 1
ATOM 1018 C CA . ARG A 1 127 ? -1.627 8.453 -23.426 1.00 78.50 127 ARG A CA 1
ATOM 1019 C C . ARG A 1 127 ? -0.453 7.815 -24.170 1.00 78.50 127 ARG A C 1
ATOM 1021 O O . ARG A 1 127 ? 0.462 7.276 -23.557 1.00 78.50 127 ARG A O 1
ATOM 1028 N N . ILE A 1 128 ? -0.441 7.912 -25.500 1.00 74.25 128 ILE A N 1
ATOM 1029 C CA . ILE A 1 128 ? 0.636 7.355 -26.344 1.00 74.25 128 ILE A CA 1
ATOM 1030 C C . ILE A 1 128 ? 2.016 7.891 -25.926 1.00 74.25 128 ILE A C 1
ATOM 1032 O O . ILE A 1 128 ? 2.976 7.131 -25.882 1.00 74.25 128 ILE A O 1
ATOM 1036 N N . LEU A 1 129 ? 2.096 9.160 -25.518 1.00 76.62 129 LEU A N 1
ATOM 1037 C CA . LEU A 1 129 ? 3.328 9.766 -25.001 1.00 76.62 129 LEU A CA 1
ATOM 1038 C C . LEU A 1 129 ? 3.832 9.103 -23.708 1.00 76.62 129 LEU A C 1
ATOM 1040 O O . LEU A 1 129 ? 5.033 8.939 -23.542 1.00 76.62 129 LEU A O 1
ATOM 1044 N N . GLU A 1 130 ? 2.933 8.668 -22.820 1.00 72.69 130 GLU A N 1
ATOM 1045 C CA . GLU A 1 130 ? 3.299 7.964 -21.581 1.00 72.69 130 GLU A CA 1
ATOM 1046 C C . GLU A 1 130 ? 3.809 6.551 -21.880 1.00 72.69 130 GLU A C 1
ATOM 1048 O O . GLU A 1 130 ? 4.749 6.093 -21.237 1.00 72.69 130 GLU A O 1
ATOM 1053 N N . LYS A 1 131 ? 3.259 5.887 -22.910 1.00 74.19 131 LYS A N 1
ATOM 1054 C CA . LYS A 1 131 ? 3.825 4.630 -23.424 1.00 74.19 131 LYS A CA 1
ATOM 1055 C C . LYS A 1 131 ? 5.229 4.844 -23.982 1.00 74.19 131 LYS A C 1
ATOM 1057 O O . LYS A 1 131 ? 6.124 4.086 -23.632 1.00 74.19 131 LYS A O 1
ATOM 1062 N N . ILE A 1 132 ? 5.426 5.866 -24.817 1.00 78.81 132 ILE A N 1
ATOM 1063 C CA . ILE A 1 132 ? 6.741 6.174 -25.402 1.00 78.81 132 ILE A CA 1
ATOM 1064 C C . ILE A 1 132 ? 7.755 6.465 -24.295 1.00 78.81 132 ILE A C 1
ATOM 1066 O O . ILE A 1 132 ? 8.846 5.910 -24.324 1.00 78.81 132 ILE A O 1
ATOM 1070 N N . TYR A 1 133 ? 7.382 7.261 -23.292 1.00 78.06 133 TYR A N 1
ATOM 1071 C CA . TYR A 1 133 ? 8.247 7.546 -22.150 1.00 78.06 133 TYR A CA 1
ATOM 1072 C C . TYR A 1 133 ? 8.579 6.286 -21.343 1.00 78.06 133 TYR A C 1
ATOM 1074 O O . TYR A 1 133 ? 9.743 6.055 -21.032 1.00 78.06 133 TYR A O 1
ATOM 1082 N N . TYR A 1 134 ? 7.589 5.433 -21.059 1.00 77.50 134 TYR A N 1
ATOM 1083 C CA . TYR A 1 134 ? 7.815 4.166 -20.365 1.00 77.50 134 TYR A CA 1
ATOM 1084 C C . TYR A 1 134 ? 8.801 3.271 -21.131 1.00 77.50 134 TYR A C 1
ATOM 1086 O O . TYR A 1 134 ? 9.793 2.827 -20.557 1.00 77.50 134 TYR A O 1
ATOM 1094 N N . PHE A 1 135 ? 8.600 3.081 -22.438 1.00 77.88 135 PHE A N 1
ATOM 1095 C CA . PHE A 1 135 ? 9.509 2.286 -23.271 1.00 77.88 135 PHE A CA 1
ATOM 1096 C C . PHE A 1 135 ? 10.896 2.918 -23.413 1.00 77.88 135 PHE A C 1
ATOM 1098 O O . PHE A 1 135 ? 11.886 2.197 -23.359 1.00 77.88 135 PHE A O 1
ATOM 1105 N N . ALA A 1 136 ? 10.987 4.243 -23.535 1.00 78.62 136 ALA A N 1
ATOM 1106 C CA . ALA A 1 136 ? 12.265 4.949 -23.559 1.00 78.62 136 ALA A CA 1
ATOM 1107 C C . ALA A 1 136 ? 13.021 4.780 -22.233 1.00 78.62 136 ALA A C 1
ATOM 1109 O O . ALA A 1 136 ? 14.214 4.496 -22.246 1.00 78.62 136 ALA A O 1
ATOM 1110 N N . SER A 1 137 ? 12.327 4.880 -21.094 1.00 77.06 137 SER A N 1
ATOM 1111 C CA . SER A 1 137 ? 12.929 4.677 -19.771 1.00 77.06 137 SER A CA 1
ATOM 1112 C C . SER A 1 137 ? 13.414 3.239 -19.568 1.00 77.06 137 SER A C 1
ATOM 1114 O O . SER A 1 137 ? 14.491 3.021 -19.018 1.00 77.06 137 SER A O 1
ATOM 1116 N N . LEU A 1 138 ? 12.667 2.260 -20.089 1.00 76.62 138 LEU A N 1
ATOM 1117 C CA . LEU A 1 138 ? 13.052 0.852 -20.063 1.00 76.62 138 LEU A CA 1
ATOM 1118 C C . LEU A 1 138 ? 14.269 0.586 -20.965 1.00 76.62 138 LEU A C 1
ATOM 1120 O O . LEU A 1 138 ? 15.175 -0.145 -20.578 1.00 76.62 138 LEU A O 1
ATOM 1124 N N . ALA A 1 139 ? 14.302 1.197 -22.154 1.00 78.88 139 ALA A N 1
ATOM 1125 C CA . ALA A 1 139 ? 15.392 1.047 -23.115 1.00 78.88 139 ALA A CA 1
ATOM 1126 C C . ALA A 1 139 ? 16.688 1.708 -22.632 1.00 78.88 139 ALA A C 1
ATOM 1128 O O . ALA A 1 139 ? 17.752 1.125 -22.794 1.00 78.88 139 ALA A O 1
ATOM 1129 N N . LEU A 1 140 ? 16.605 2.878 -21.995 1.00 75.06 140 LEU A N 1
ATOM 1130 C CA . LEU A 1 140 ? 17.758 3.554 -21.391 1.00 75.06 140 LEU A CA 1
ATOM 1131 C C . LEU A 1 140 ? 18.324 2.758 -20.209 1.00 75.06 140 LEU A C 1
ATOM 1133 O O . LEU A 1 140 ? 19.532 2.559 -20.133 1.00 75.06 140 LEU A O 1
ATOM 1137 N N . SER A 1 141 ? 17.456 2.209 -19.354 1.00 69.44 141 SER A N 1
ATOM 1138 C CA . SER A 1 141 ? 17.875 1.317 -18.265 1.00 69.44 141 SER A CA 1
ATOM 1139 C C . SER A 1 141 ? 18.462 -0.010 -18.776 1.00 69.44 141 SER A C 1
ATOM 1141 O O . SER A 1 141 ? 19.337 -0.590 -18.140 1.00 69.44 141 SER A O 1
ATOM 1143 N N . GLY A 1 142 ? 18.019 -0.496 -19.940 1.00 63.56 142 GLY A N 1
ATOM 1144 C CA . GLY A 1 142 ? 18.622 -1.647 -20.618 1.00 63.56 142 GLY A CA 1
ATOM 1145 C C . GLY A 1 142 ? 19.951 -1.327 -21.315 1.00 63.56 142 GLY A C 1
ATOM 1146 O O . GLY A 1 142 ? 20.841 -2.173 -21.330 1.00 63.56 142 GLY A O 1
ATOM 1147 N N . ALA A 1 143 ? 20.104 -0.114 -21.852 1.00 57.31 143 ALA A N 1
ATOM 1148 C CA . ALA A 1 143 ? 21.303 0.329 -22.560 1.00 57.31 143 ALA A CA 1
ATOM 1149 C C . ALA A 1 143 ? 22.502 0.507 -21.616 1.00 57.31 143 ALA A C 1
ATOM 1151 O O . ALA A 1 143 ? 23.588 0.024 -21.937 1.00 57.31 143 ALA A O 1
ATOM 1152 N N . GLU A 1 144 ? 22.287 1.078 -20.423 1.00 56.09 144 GLU A N 1
ATOM 1153 C CA . GLU A 1 144 ? 23.322 1.178 -19.376 1.00 56.09 144 GLU A CA 1
ATOM 1154 C C . GLU A 1 144 ? 23.879 -0.201 -18.980 1.00 56.09 144 GLU A C 1
ATOM 1156 O O . GLU A 1 144 ? 25.082 -0.351 -18.785 1.00 56.09 144 GLU A O 1
ATOM 1161 N N . ASN A 1 145 ? 23.036 -1.238 -18.963 1.00 54.00 145 ASN A N 1
ATOM 1162 C CA . ASN A 1 145 ? 23.470 -2.609 -18.673 1.00 54.00 145 ASN A CA 1
ATOM 1163 C C . ASN A 1 145 ? 24.215 -3.280 -19.846 1.00 54.00 145 ASN A C 1
ATOM 1165 O O . ASN A 1 145 ? 24.930 -4.258 -19.637 1.00 54.00 145 ASN A O 1
ATOM 1169 N N . SER A 1 146 ? 24.050 -2.783 -21.078 1.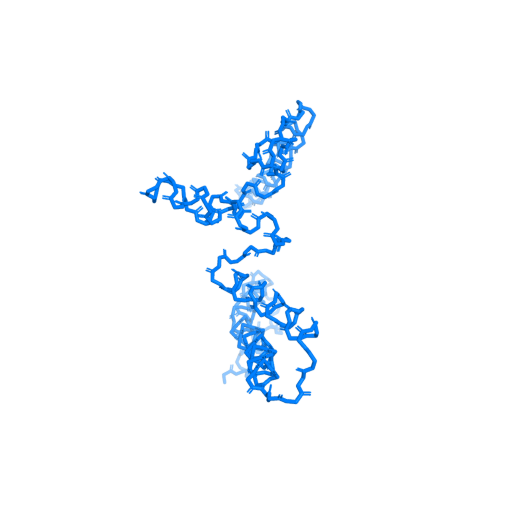00 55.12 146 SER A N 1
ATOM 1170 C CA . SER A 1 146 ? 24.668 -3.362 -22.281 1.00 55.12 146 SER A CA 1
ATOM 1171 C C . SER A 1 146 ? 26.051 -2.777 -22.603 1.00 55.12 146 SER A C 1
ATOM 1173 O O . SER A 1 146 ? 26.935 -3.512 -23.053 1.00 55.12 146 SER A O 1
ATOM 1175 N N . GLU A 1 147 ? 26.285 -1.497 -22.291 1.00 54.66 147 GLU A N 1
ATOM 1176 C CA . GLU A 1 147 ? 27.602 -0.859 -22.451 1.00 54.66 147 GLU A CA 1
ATOM 1177 C C . GLU A 1 147 ? 28.632 -1.399 -21.441 1.00 54.66 147 GLU A C 1
ATOM 1179 O O . GLU A 1 147 ? 29.812 -1.568 -21.772 1.00 54.66 147 GLU A O 1
ATOM 1184 N N . GLU A 1 148 ? 28.192 -1.779 -20.236 1.00 52.50 148 GLU A N 1
ATOM 1185 C CA . GLU A 1 148 ? 29.056 -2.430 -19.244 1.00 52.50 148 GLU A CA 1
ATOM 1186 C C . GLU A 1 148 ? 29.537 -3.812 -19.727 1.00 52.50 148 GLU A C 1
ATOM 1188 O O . GLU A 1 148 ? 30.708 -4.154 -19.559 1.00 52.50 148 GLU A O 1
ATOM 1193 N N . THR A 1 149 ? 28.693 -4.578 -20.428 1.00 51.66 149 THR A N 1
ATOM 1194 C CA . THR A 1 149 ? 29.074 -5.894 -20.974 1.00 51.66 149 THR A CA 1
ATOM 1195 C C . THR A 1 149 ? 29.996 -5.831 -22.196 1.00 51.66 149 THR A C 1
ATOM 1197 O O . THR A 1 149 ? 30.861 -6.697 -22.345 1.00 51.66 149 THR A O 1
ATOM 1200 N N . GLU A 1 150 ? 29.884 -4.815 -23.058 1.00 50.91 150 GLU A N 1
ATOM 1201 C CA . GLU A 1 150 ? 30.746 -4.707 -24.249 1.00 50.91 150 GLU A CA 1
ATOM 1202 C C . GLU A 1 150 ? 32.162 -4.199 -23.917 1.00 50.91 150 GLU A C 1
ATOM 1204 O O . GLU A 1 150 ? 33.136 -4.595 -24.565 1.00 50.91 150 GLU A O 1
ATOM 1209 N N . SER A 1 151 ? 32.309 -3.388 -22.862 1.00 52.31 151 SER A N 1
ATOM 1210 C CA . SER A 1 151 ? 33.618 -2.907 -22.393 1.00 52.31 151 SER A CA 1
ATOM 1211 C C . SER A 1 151 ? 34.478 -3.994 -21.723 1.00 52.31 151 SER A C 1
ATOM 1213 O O . SER A 1 151 ? 35.706 -3.876 -21.693 1.00 52.31 151 SER A O 1
ATOM 1215 N N . ILE A 1 152 ? 33.857 -5.086 -21.258 1.00 52.44 152 ILE A N 1
ATOM 1216 C CA . ILE A 1 152 ? 34.534 -6.266 -20.694 1.00 52.44 152 ILE A CA 1
ATOM 1217 C C . ILE A 1 152 ? 34.998 -7.234 -21.799 1.00 52.44 152 ILE A C 1
ATOM 1219 O O . ILE A 1 152 ? 35.990 -7.929 -21.617 1.00 52.44 152 ILE A O 1
ATOM 1223 N N . SER A 1 153 ? 34.353 -7.247 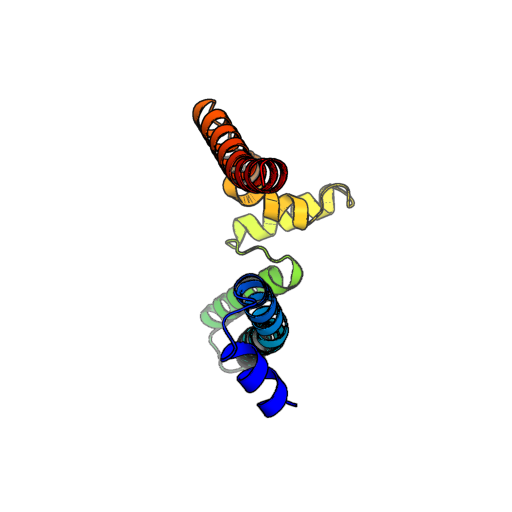-22.973 1.00 50.44 153 SER A N 1
ATOM 1224 C CA . SER A 1 153 ? 34.719 -8.139 -24.091 1.00 50.44 153 SER A CA 1
ATOM 1225 C C . SER A 1 153 ? 35.869 -7.623 -24.972 1.00 50.44 153 SER A C 1
ATOM 1227 O O . SER A 1 153 ? 36.355 -8.369 -25.823 1.00 50.44 153 SER A O 1
ATOM 1229 N N . ARG A 1 154 ? 36.288 -6.358 -24.827 1.00 51.19 154 ARG A N 1
ATOM 1230 C CA . ARG A 1 154 ? 37.380 -5.745 -25.617 1.00 51.19 154 ARG A CA 1
ATOM 1231 C C . ARG A 1 154 ? 38.662 -5.486 -24.809 1.00 51.19 154 ARG A C 1
ATOM 1233 O O . ARG A 1 154 ? 39.513 -4.724 -25.268 1.00 51.19 154 ARG A O 1
ATOM 1240 N N . ARG A 1 155 ? 38.806 -6.096 -23.628 1.00 44.50 155 ARG A N 1
ATOM 1241 C CA . ARG A 1 155 ? 40.051 -6.112 -22.844 1.00 44.50 155 ARG A CA 1
ATOM 1242 C C . ARG A 1 155 ? 40.619 -7.515 -22.728 1.00 44.50 155 ARG A C 1
ATOM 1244 O O . ARG A 1 155 ? 39.818 -8.449 -22.532 1.00 44.50 155 ARG A O 1
#

Radius of gyration: 24.16 Å; chains: 1; bounding box: 67×26×53 Å

Secondary structure (DSSP, 8-state):
-HHHHHHHHHSTT-GGGHHHHHHHHHHHHHHHHHHHHHHHHHHHHHHHHHHHH-TTS-HHHHHHHHHHHHHHHHHHHH-----HHHHHHHHHHHHHTTTSS-HHHHHHHGGGEEE-TTSSEEE----HHHHHHHHHHHHHHHHHHHHHHHHHHT-

pLDDT: mean 73.56, std 12.32, range [44.5, 91.88]

Sequence (155 aa):
MLDTLTNLLVTGKNLNLIPGLIVLALIFKLKEIYDFVDGISHRKLKTLISLVNEKEIEDSSKNLLKEELSSVCFKYTTGIKAEKHLREEIIKTHNESNGRISYRDFKDSRPFLIIKEDGNLGIRKVRILEKIYYFASLALSGAENSEETESISRR